Protein AF-A0A1V9XKF6-F1 (afdb_monomer)

Solvent-accessible surface area (backbone atoms only — not comparable to full-atom values): 8990 Å² total; per-residue (Å²): 142,82,86,80,87,78,62,69,67,60,55,52,54,52,52,56,58,56,59,68,67,70,75,72,77,76,78,79,75,85,74,81,82,76,73,84,76,67,82,70,40,46,39,69,42,81,44,80,44,79,48,76,49,75,43,58,48,101,86,66,48,75,57,34,40,30,30,37,67,47,82,43,44,44,58,50,61,47,42,74,59,50,76,44,82,28,93,86,36,97,83,45,43,47,75,49,50,33,39,47,34,69,74,41,74,40,82,41,82,47,66,22,68,48,16,21,38,82,86,68,49,75,43,72,70,85,71,12,44,47,81,43,76,44,80,32,47,75,37,35,37,66,41,74,60,88,128

Structure (mmCIF, N/CA/C/O backbone):
data_AF-A0A1V9XKF6-F1
#
_entry.id   AF-A0A1V9XKF6-F1
#
loop_
_atom_site.group_PDB
_atom_site.id
_atom_site.type_symbol
_atom_site.label_atom_id
_atom_site.label_alt_id
_atom_site.label_comp_id
_atom_site.label_asym_id
_atom_site.label_entity_id
_atom_site.label_seq_id
_atom_site.pdbx_PDB_ins_code
_atom_site.Cartn_x
_atom_site.Cartn_y
_atom_site.Cartn_z
_atom_site.occupancy
_atom_site.B_iso_or_equiv
_atom_site.auth_seq_id
_atom_site.auth_comp_id
_atom_site.auth_asym_id
_atom_site.auth_atom_id
_atom_site.pdbx_PDB_model_num
ATOM 1 N N . MET A 1 1 ? 69.098 -52.802 -55.184 1.00 45.41 1 MET A N 1
ATOM 2 C CA . MET A 1 1 ? 69.349 -51.695 -54.234 1.00 45.41 1 MET A CA 1
ATOM 3 C C . MET A 1 1 ? 68.923 -50.385 -54.878 1.00 45.41 1 MET A C 1
ATOM 5 O O . MET A 1 1 ? 69.567 -49.994 -55.835 1.00 45.41 1 MET A O 1
ATOM 9 N N . ALA A 1 2 ? 67.835 -49.763 -54.408 1.00 44.12 2 ALA A N 1
ATOM 10 C CA . ALA A 1 2 ? 67.549 -48.322 -54.527 1.00 44.12 2 ALA A CA 1
ATOM 11 C C . ALA A 1 2 ? 66.184 -48.028 -53.868 1.00 44.12 2 ALA A C 1
ATOM 13 O O . ALA A 1 2 ? 65.150 -48.015 -54.532 1.00 44.12 2 ALA A O 1
ATOM 14 N N . ARG A 1 3 ? 66.157 -47.832 -52.543 1.00 46.88 3 ARG A N 1
ATOM 15 C CA . ARG A 1 3 ? 64.993 -47.242 -51.859 1.00 46.88 3 ARG A CA 1
ATOM 16 C C . ARG A 1 3 ? 65.073 -45.728 -52.057 1.00 46.88 3 ARG A C 1
ATOM 18 O O . ARG A 1 3 ? 65.939 -45.087 -51.474 1.00 46.88 3 ARG A O 1
ATOM 25 N N . ARG A 1 4 ? 64.203 -45.167 -52.901 1.00 52.12 4 ARG A N 1
ATOM 26 C CA . ARG A 1 4 ? 64.042 -43.713 -53.041 1.00 52.12 4 ARG A CA 1
ATOM 27 C C . ARG A 1 4 ? 63.226 -43.189 -51.859 1.00 52.12 4 ARG A C 1
ATOM 29 O O . ARG A 1 4 ? 62.057 -43.524 -51.696 1.00 52.12 4 ARG A O 1
ATOM 36 N N . THR A 1 5 ? 63.875 -42.388 -51.027 1.00 57.53 5 THR A N 1
ATOM 37 C CA . THR A 1 5 ? 63.327 -41.650 -49.886 1.00 57.53 5 THR A CA 1
ATOM 38 C C . THR A 1 5 ? 62.475 -40.477 -50.378 1.00 57.53 5 THR A C 1
ATOM 40 O O . THR A 1 5 ? 62.951 -39.350 -50.460 1.00 57.53 5 THR A O 1
ATOM 43 N N . LEU A 1 6 ? 61.215 -40.741 -50.733 1.00 54.69 6 LEU A N 1
ATOM 44 C CA . LEU A 1 6 ? 60.251 -39.731 -51.203 1.00 54.69 6 LEU A CA 1
ATOM 45 C C . LEU A 1 6 ? 59.212 -39.342 -50.128 1.00 54.69 6 LEU A C 1
ATOM 47 O O . LEU A 1 6 ? 58.089 -38.977 -50.449 1.00 54.69 6 LEU A O 1
ATOM 51 N N . ALA A 1 7 ? 59.558 -39.468 -48.845 1.00 59.31 7 ALA A N 1
ATOM 52 C CA . ALA A 1 7 ? 58.637 -39.237 -47.728 1.00 59.31 7 ALA A CA 1
ATOM 53 C C . ALA A 1 7 ? 58.707 -37.842 -47.056 1.00 59.31 7 ALA A C 1
ATOM 55 O O . ALA A 1 7 ? 57.665 -37.387 -46.589 1.00 59.31 7 ALA A O 1
ATOM 56 N N . PRO A 1 8 ? 59.849 -37.116 -46.986 1.00 57.44 8 PRO A N 1
ATOM 57 C CA . PRO A 1 8 ? 59.908 -35.928 -46.130 1.00 57.44 8 PRO A CA 1
ATOM 58 C C . PRO A 1 8 ? 59.326 -34.665 -46.786 1.00 57.44 8 PRO A C 1
ATOM 60 O O . PRO A 1 8 ? 58.744 -33.843 -46.089 1.00 57.44 8 PRO A O 1
ATOM 63 N N . LEU A 1 9 ? 59.412 -34.512 -48.117 1.00 57.94 9 LEU A N 1
ATOM 64 C CA . LEU A 1 9 ? 58.898 -33.310 -48.798 1.00 57.94 9 LEU A CA 1
ATOM 65 C C . LEU A 1 9 ? 57.364 -33.239 -48.823 1.00 57.94 9 LEU A C 1
ATOM 67 O O . LEU A 1 9 ? 56.802 -32.155 -48.690 1.00 57.94 9 LEU A O 1
ATOM 71 N N . LEU A 1 10 ? 56.687 -34.381 -48.970 1.00 59.31 10 LEU A N 1
ATOM 72 C CA . LEU A 1 10 ? 55.223 -34.432 -49.022 1.00 59.31 10 LEU A CA 1
ATOM 73 C C . LEU A 1 10 ? 54.602 -34.096 -47.655 1.00 59.31 10 LEU A C 1
ATOM 75 O O . LEU A 1 10 ? 53.585 -33.413 -47.583 1.00 59.31 10 LEU A O 1
ATOM 79 N N . LEU A 1 11 ? 55.259 -34.523 -46.570 1.00 59.94 11 LEU A N 1
ATOM 80 C CA . LEU A 1 11 ? 54.847 -34.224 -45.198 1.00 59.94 11 LEU A CA 1
ATOM 81 C C . LEU A 1 11 ? 55.032 -32.740 -44.845 1.00 59.94 11 LEU A C 1
ATOM 83 O O . LEU A 1 11 ? 54.168 -32.157 -44.197 1.00 59.94 11 LEU A O 1
ATOM 87 N N . VAL A 1 12 ? 56.119 -32.114 -45.310 1.00 64.50 12 VAL A N 1
ATOM 88 C CA . VAL A 1 12 ? 56.374 -30.678 -45.088 1.00 64.50 12 VAL A CA 1
ATOM 89 C C . VAL A 1 12 ? 55.376 -29.805 -45.856 1.00 64.50 12 VAL A C 1
ATOM 91 O O . VAL A 1 12 ? 54.879 -28.821 -45.311 1.00 64.50 12 VAL A O 1
ATOM 94 N N . LEU A 1 13 ? 55.018 -30.183 -47.089 1.00 61.03 13 LEU A N 1
ATOM 95 C CA . LEU A 1 13 ? 54.013 -29.465 -47.883 1.00 61.03 13 LEU A CA 1
ATOM 96 C C . LEU A 1 13 ? 52.603 -29.567 -47.280 1.00 61.03 13 LEU A C 1
ATOM 98 O O . LEU A 1 13 ? 51.885 -28.569 -47.246 1.00 61.03 13 LEU A O 1
ATOM 102 N N . LEU A 1 14 ? 52.223 -30.735 -46.750 1.00 62.31 14 LEU A N 1
ATOM 103 C CA . LEU A 1 14 ? 50.948 -30.909 -46.043 1.00 62.31 14 LEU A CA 1
ATOM 104 C C . LEU A 1 14 ? 50.897 -30.104 -44.735 1.00 62.31 14 LEU A C 1
ATOM 106 O O . LEU A 1 14 ? 49.866 -29.510 -44.430 1.00 62.31 14 LEU A O 1
ATOM 110 N N . ALA A 1 15 ? 52.005 -30.021 -43.993 1.00 60.47 15 ALA A N 1
ATOM 111 C CA . ALA A 1 15 ? 52.070 -29.231 -42.764 1.00 60.47 15 ALA A CA 1
ATOM 112 C C . ALA A 1 15 ? 51.941 -27.718 -43.026 1.00 60.47 15 ALA A C 1
ATOM 114 O O . ALA A 1 15 ? 51.208 -27.034 -42.315 1.00 60.47 15 ALA A O 1
ATOM 115 N N . LEU A 1 16 ? 52.589 -27.193 -44.073 1.00 58.69 16 LEU A N 1
ATOM 116 C CA . LEU A 1 16 ? 52.482 -25.774 -44.440 1.00 58.69 16 LEU A CA 1
ATOM 117 C C . LEU A 1 16 ? 51.082 -25.399 -44.949 1.00 58.69 16 LEU A C 1
ATOM 119 O O . LEU A 1 16 ? 50.604 -24.307 -44.648 1.00 58.69 16 LEU A O 1
ATOM 123 N N . ALA A 1 17 ? 50.401 -26.308 -45.656 1.00 59.00 17 ALA A N 1
ATOM 124 C CA . ALA A 1 17 ? 49.018 -26.104 -46.091 1.00 59.00 17 ALA A CA 1
ATOM 125 C C . ALA A 1 17 ? 48.014 -26.117 -44.923 1.00 59.00 17 ALA A C 1
ATOM 127 O O . ALA A 1 17 ? 47.000 -25.432 -44.986 1.00 59.00 17 ALA A O 1
ATOM 128 N N . PHE A 1 18 ? 48.290 -26.853 -43.841 1.00 56.31 18 PHE A N 1
ATOM 129 C CA . PHE A 1 18 ? 47.450 -26.819 -42.640 1.00 56.31 18 PHE A CA 1
ATOM 130 C C . PHE A 1 18 ? 47.607 -25.511 -41.852 1.00 56.31 18 PHE A C 1
ATOM 132 O O . PHE A 1 18 ? 46.622 -24.998 -41.330 1.00 56.31 18 PHE A O 1
ATOM 139 N N . ILE A 1 19 ? 48.810 -24.928 -41.797 1.00 55.88 19 ILE A N 1
ATOM 140 C CA . ILE A 1 19 ? 49.061 -23.698 -41.026 1.00 55.88 19 ILE A CA 1
ATOM 141 C C . ILE A 1 19 ? 48.373 -22.475 -41.660 1.00 55.88 19 ILE A C 1
ATOM 143 O O . ILE A 1 19 ? 47.892 -21.607 -40.933 1.00 55.88 19 ILE A O 1
ATOM 147 N N . SER A 1 20 ? 48.251 -22.413 -42.991 1.00 52.94 20 SER A N 1
ATOM 148 C CA . SER A 1 20 ? 47.588 -21.293 -43.680 1.00 52.94 20 SER A CA 1
ATOM 149 C C . SER A 1 20 ? 46.056 -21.312 -43.597 1.00 52.94 20 SER A C 1
ATOM 151 O O . SER A 1 20 ? 45.426 -20.281 -43.826 1.00 52.94 20 SER A O 1
ATOM 153 N N . VAL A 1 21 ? 45.438 -22.444 -43.237 1.00 55.22 21 VAL A N 1
ATOM 154 C CA . VAL A 1 21 ? 43.973 -22.549 -43.082 1.00 55.22 21 VAL A CA 1
ATOM 155 C C . VAL A 1 21 ? 43.511 -22.074 -41.697 1.00 55.22 21 VAL A C 1
ATOM 157 O O . VAL A 1 21 ? 42.369 -21.648 -41.549 1.00 55.22 21 VAL A O 1
ATOM 160 N N . LEU A 1 22 ? 44.391 -22.055 -40.686 1.00 52.50 22 LEU A N 1
ATOM 161 C CA . LEU A 1 22 ? 44.026 -21.628 -39.328 1.00 52.50 22 LEU A CA 1
ATOM 162 C C . LEU A 1 22 ? 43.998 -20.102 -39.105 1.00 52.50 22 LEU A C 1
ATOM 164 O O . LEU A 1 22 ? 43.548 -19.671 -38.046 1.00 52.50 22 LEU A O 1
ATOM 168 N N . SER A 1 23 ? 44.437 -19.265 -40.053 1.00 53.00 23 SER A N 1
ATOM 169 C CA . SER A 1 23 ? 44.613 -17.820 -39.805 1.00 53.00 23 SER A CA 1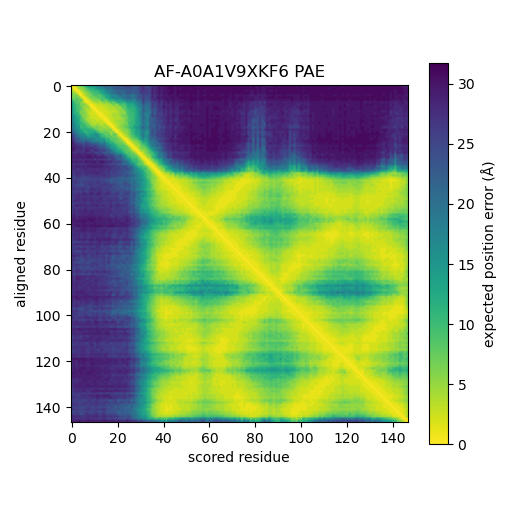
ATOM 170 C C . SER A 1 23 ? 43.521 -16.896 -40.366 1.00 53.00 23 SER A C 1
ATOM 172 O O . SER A 1 23 ? 43.734 -15.688 -40.399 1.00 53.00 23 SER A O 1
ATOM 174 N N . THR A 1 24 ? 42.364 -17.404 -40.809 1.00 55.91 24 THR A N 1
ATOM 175 C CA . THR A 1 24 ? 41.263 -16.546 -41.323 1.00 55.91 24 THR A CA 1
ATOM 176 C C . THR A 1 24 ? 40.046 -16.434 -40.404 1.00 55.91 24 THR A C 1
ATOM 178 O O . THR A 1 24 ? 39.079 -15.758 -40.743 1.00 55.91 24 THR A O 1
ATOM 181 N N . GLY A 1 25 ? 40.104 -16.998 -39.197 1.00 52.81 25 GLY A N 1
ATOM 182 C CA . GLY A 1 25 ? 39.117 -16.728 -38.152 1.00 52.81 25 GLY A CA 1
ATOM 183 C C . GLY A 1 25 ? 39.388 -15.390 -37.470 1.00 52.81 25 GLY A C 1
ATOM 184 O O . GLY A 1 25 ? 39.852 -15.368 -36.333 1.00 52.81 25 GLY A O 1
ATOM 185 N N . GLY A 1 26 ? 39.135 -14.277 -38.161 1.00 51.78 26 GLY A N 1
ATOM 186 C CA . GLY A 1 26 ? 38.994 -12.979 -37.511 1.00 51.78 26 GLY A CA 1
ATOM 187 C C . GLY A 1 26 ? 37.826 -13.063 -36.535 1.00 51.78 26 GLY A C 1
ATOM 188 O O . GLY A 1 26 ? 36.670 -13.022 -36.941 1.00 51.78 26 GLY A O 1
ATOM 189 N N . VAL A 1 27 ? 38.125 -13.255 -35.252 1.00 55.34 27 VAL A N 1
ATOM 190 C CA . VAL A 1 27 ? 37.131 -13.154 -34.187 1.00 55.34 27 VAL A CA 1
ATOM 191 C C . VAL A 1 27 ? 36.859 -11.663 -34.027 1.00 55.34 27 VAL A C 1
ATOM 193 O O . VAL A 1 27 ? 37.558 -10.974 -33.286 1.00 55.34 27 VAL A O 1
ATOM 196 N N . GLU A 1 28 ? 35.889 -11.133 -34.772 1.00 55.47 28 GLU A N 1
ATOM 197 C CA . GLU A 1 28 ? 35.282 -9.854 -34.419 1.00 55.47 28 GLU A CA 1
ATOM 198 C C . GLU A 1 28 ? 34.541 -10.070 -33.102 1.00 55.47 28 GLU A C 1
ATOM 200 O O . GLU A 1 28 ? 33.381 -10.476 -33.046 1.00 55.47 28 GLU A O 1
ATOM 205 N N . ALA A 1 29 ? 35.265 -9.865 -32.005 1.00 52.06 29 ALA A N 1
ATOM 206 C CA . ALA A 1 29 ? 34.673 -9.708 -30.700 1.00 52.06 29 ALA A CA 1
ATOM 207 C C . ALA A 1 29 ? 33.886 -8.390 -30.715 1.00 52.06 29 ALA A C 1
ATOM 209 O O . ALA A 1 29 ? 34.392 -7.348 -30.307 1.00 52.06 29 ALA A O 1
ATOM 210 N N . ASN A 1 30 ? 32.632 -8.447 -31.171 1.00 54.91 30 ASN A N 1
ATOM 211 C CA . ASN A 1 30 ? 31.593 -7.492 -30.790 1.00 54.91 30 ASN A CA 1
ATOM 212 C C . ASN A 1 30 ? 31.299 -7.700 -29.298 1.00 54.91 30 ASN A C 1
ATOM 214 O O . ASN A 1 30 ? 30.279 -8.256 -28.897 1.00 54.91 30 ASN A O 1
ATOM 218 N N . PHE A 1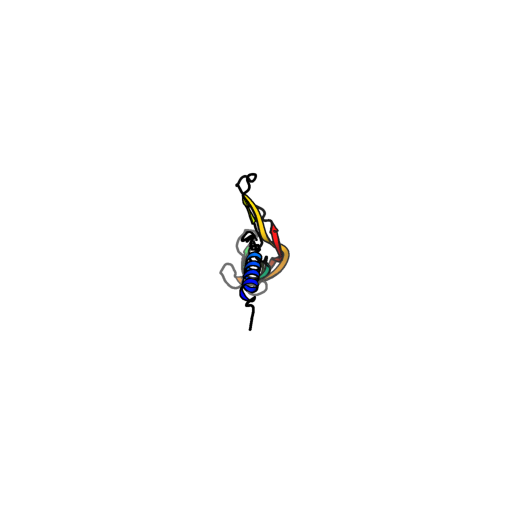 31 ? 32.275 -7.344 -28.469 1.00 51.59 31 PHE A N 1
ATOM 219 C CA . PHE A 1 31 ? 32.199 -7.430 -27.029 1.00 51.59 31 PHE A CA 1
ATOM 220 C C . PHE A 1 31 ? 31.679 -6.081 -26.524 1.00 51.59 31 PHE A C 1
ATOM 222 O O . PHE A 1 31 ? 32.369 -5.069 -26.607 1.00 51.59 31 PHE A O 1
ATOM 229 N N . LEU A 1 32 ? 30.468 -6.132 -25.959 1.00 48.41 32 LEU A N 1
ATOM 230 C CA . LEU A 1 32 ? 29.833 -5.145 -25.076 1.00 48.41 32 LEU A CA 1
ATOM 231 C C . LEU A 1 32 ? 29.096 -3.975 -25.738 1.00 48.41 32 LEU A C 1
ATOM 233 O O . LEU A 1 32 ? 29.517 -2.826 -25.642 1.00 48.41 32 LEU A O 1
ATOM 237 N N . ASN A 1 33 ? 27.902 -4.251 -26.264 1.00 53.88 33 ASN A N 1
ATOM 238 C CA . ASN A 1 33 ? 26.774 -3.354 -25.993 1.00 53.88 33 ASN A CA 1
ATOM 239 C C . ASN A 1 33 ? 25.418 -4.079 -26.031 1.00 53.88 33 ASN A C 1
ATOM 241 O O . ASN A 1 33 ? 24.441 -3.538 -26.536 1.00 53.88 33 ASN A O 1
ATOM 245 N N . GLU A 1 34 ? 25.352 -5.310 -25.518 1.00 57.06 34 GLU A N 1
ATOM 246 C CA . GLU A 1 34 ? 24.058 -5.823 -25.063 1.00 57.06 34 GLU A CA 1
ATOM 247 C C . GLU A 1 34 ? 23.798 -5.134 -23.719 1.00 57.06 34 GLU A C 1
ATOM 249 O O . GLU A 1 34 ? 24.555 -5.379 -22.770 1.00 57.06 34 GLU A O 1
ATOM 254 N N . PRO A 1 35 ? 22.811 -4.223 -23.612 1.00 60.16 35 PRO A N 1
ATOM 255 C CA . PRO A 1 35 ? 22.394 -3.759 -22.303 1.00 60.16 35 PRO A CA 1
ATOM 256 C C . PRO A 1 35 ? 22.003 -5.014 -21.530 1.00 60.16 35 PRO A C 1
ATOM 258 O O . PRO A 1 35 ? 21.237 -5.828 -22.039 1.00 60.16 35 PRO A O 1
ATOM 261 N N . PHE A 1 36 ? 22.559 -5.208 -20.334 1.00 58.28 36 PHE A N 1
ATOM 262 C CA . PHE A 1 36 ? 22.101 -6.268 -19.445 1.00 58.28 36 PHE A CA 1
ATOM 263 C C . PHE A 1 36 ? 20.600 -6.052 -19.230 1.00 58.28 36 PHE A C 1
ATOM 265 O O . PHE A 1 36 ? 20.205 -5.199 -18.436 1.00 58.28 36 PHE A O 1
ATOM 272 N N . ALA A 1 37 ? 19.769 -6.756 -20.002 1.00 62.03 37 ALA A N 1
ATOM 273 C CA . ALA A 1 37 ? 18.330 -6.703 -19.877 1.00 62.03 37 ALA A CA 1
ATOM 274 C C . ALA A 1 37 ? 18.017 -7.382 -18.551 1.00 62.03 37 ALA A C 1
ATOM 276 O O . ALA A 1 37 ? 18.007 -8.608 -18.437 1.00 62.03 37 ALA A O 1
ATOM 277 N N . MET A 1 38 ? 17.880 -6.559 -17.518 1.00 69.00 38 MET A N 1
ATOM 278 C CA . MET A 1 38 ? 17.486 -7.024 -16.207 1.00 69.00 38 MET A CA 1
ATOM 279 C C . MET A 1 38 ? 16.096 -7.636 -16.347 1.00 69.00 38 MET A C 1
ATOM 281 O O . MET A 1 38 ? 15.225 -7.081 -17.025 1.00 69.00 38 MET A O 1
ATOM 285 N N . GLU A 1 39 ? 15.904 -8.812 -15.758 1.00 85.06 39 GLU A N 1
ATOM 286 C CA . GLU A 1 39 ? 14.604 -9.466 -15.787 1.00 85.06 39 GLU A CA 1
ATOM 287 C C . GLU A 1 39 ? 13.574 -8.546 -15.120 1.00 85.06 39 GLU A C 1
ATOM 289 O O . GLU A 1 39 ? 13.689 -8.183 -13.946 1.00 85.06 39 GLU A O 1
ATOM 294 N N . GLN A 1 40 ? 12.584 -8.125 -15.904 1.00 91.50 40 GLN A N 1
ATOM 295 C CA . GLN A 1 40 ? 11.524 -7.252 -15.431 1.00 91.50 40 GLN A CA 1
ATOM 296 C C . GLN A 1 40 ? 10.537 -8.070 -14.601 1.00 91.50 40 GLN A C 1
ATOM 298 O O . GLN A 1 40 ? 9.906 -8.999 -15.100 1.00 91.50 40 GLN A O 1
ATOM 303 N N . THR A 1 41 ? 10.361 -7.674 -13.346 1.00 95.31 41 THR A N 1
ATOM 304 C CA . THR A 1 41 ? 9.433 -8.300 -12.400 1.00 95.31 41 THR A CA 1
ATOM 305 C C . THR A 1 41 ? 8.557 -7.205 -11.815 1.00 95.31 41 THR A C 1
ATOM 307 O O . THR A 1 41 ? 9.062 -6.179 -11.387 1.00 95.31 41 THR A O 1
ATOM 310 N N . CYS A 1 42 ? 7.237 -7.354 -11.825 1.00 97.25 42 CYS A N 1
ATOM 311 C CA . CYS A 1 42 ? 6.333 -6.394 -11.185 1.00 97.25 42 CYS A CA 1
ATOM 312 C C . CYS A 1 42 ? 5.061 -7.124 -10.792 1.00 97.25 42 CYS A C 1
ATOM 314 O O . CYS A 1 42 ? 4.305 -7.577 -11.652 1.00 97.25 42 CYS A O 1
ATOM 316 N N . HIS A 1 43 ? 4.859 -7.281 -9.486 1.00 96.44 43 HIS A N 1
ATOM 317 C CA . HIS A 1 43 ? 3.822 -8.148 -8.949 1.00 96.44 43 HIS A CA 1
ATOM 318 C C . HIS A 1 43 ? 3.149 -7.527 -7.726 1.00 96.44 43 HIS A C 1
ATOM 320 O O . HIS A 1 43 ? 3.688 -6.651 -7.049 1.00 96.44 43 HIS A O 1
ATOM 326 N N . SER A 1 44 ? 1.941 -8.005 -7.453 1.00 96.75 44 SER A N 1
ATOM 327 C CA . SER A 1 44 ? 1.175 -7.675 -6.259 1.00 96.75 44 SER A CA 1
ATOM 328 C C . SER A 1 44 ? 1.585 -8.583 -5.099 1.00 96.75 44 SER A C 1
ATOM 330 O O . SER A 1 44 ? 1.500 -9.806 -5.218 1.00 96.75 44 SER A O 1
ATOM 332 N N . ILE A 1 45 ? 1.979 -7.998 -3.972 1.00 96.75 45 ILE A N 1
ATOM 333 C CA . ILE A 1 45 ? 2.400 -8.715 -2.764 1.00 96.75 45 ILE A CA 1
ATOM 334 C C . ILE A 1 45 ? 1.457 -8.367 -1.612 1.00 96.75 45 ILE A C 1
ATOM 336 O O . ILE A 1 45 ? 1.096 -7.205 -1.430 1.00 96.75 45 ILE A O 1
ATOM 340 N N . GLN A 1 46 ? 1.067 -9.365 -0.819 1.00 96.62 46 GLN A N 1
ATOM 341 C CA . GLN A 1 46 ? 0.311 -9.150 0.414 1.00 96.62 46 GLN A CA 1
ATOM 342 C C . GLN A 1 46 ? 1.239 -8.715 1.553 1.00 96.62 46 GLN A C 1
ATOM 344 O O . GLN A 1 46 ? 2.302 -9.293 1.767 1.00 96.62 46 GLN A O 1
ATOM 349 N N . THR A 1 47 ? 0.826 -7.701 2.303 1.00 96.12 47 THR A N 1
ATOM 350 C CA . THR A 1 47 ? 1.548 -7.168 3.456 1.00 96.12 47 THR A CA 1
ATOM 351 C C . THR A 1 47 ? 0.585 -6.879 4.595 1.00 96.12 47 THR A C 1
ATOM 353 O O . THR A 1 47 ? -0.555 -6.469 4.380 1.00 96.12 47 THR A O 1
ATOM 356 N N . LYS A 1 48 ? 1.052 -7.056 5.828 1.00 96.75 48 LYS A N 1
ATOM 357 C CA . LYS A 1 48 ? 0.303 -6.670 7.022 1.00 96.75 48 LYS A CA 1
ATOM 358 C C . LYS A 1 48 ? 0.643 -5.228 7.382 1.00 96.75 48 LYS A C 1
ATOM 360 O O . LYS A 1 48 ? 1.819 -4.886 7.481 1.00 96.75 48 LYS A O 1
ATOM 365 N N . ILE A 1 49 ? -0.374 -4.399 7.581 1.00 96.31 49 ILE A N 1
ATOM 366 C CA . ILE A 1 49 ? -0.228 -3.026 8.071 1.00 96.31 49 ILE A CA 1
ATOM 367 C C . ILE A 1 49 ? -0.953 -2.868 9.401 1.00 96.31 49 ILE A C 1
ATOM 369 O O . ILE A 1 49 ? -1.973 -3.514 9.638 1.00 96.31 49 ILE A O 1
ATOM 373 N N . HIS A 1 50 ? -0.421 -2.000 10.255 1.00 97.62 50 HIS A N 1
ATOM 374 C CA . HIS A 1 50 ? -1.105 -1.531 11.451 1.00 97.62 50 HIS A CA 1
ATOM 375 C C . HIS A 1 50 ? -1.814 -0.214 11.131 1.00 97.62 50 HIS A C 1
ATOM 377 O O . HIS A 1 50 ? -1.244 0.653 10.467 1.00 97.62 50 HIS A O 1
ATOM 383 N N . ILE A 1 51 ? -3.065 -0.090 11.561 1.00 97.31 51 ILE A N 1
ATOM 384 C CA . ILE A 1 51 ? -3.935 1.048 11.273 1.00 97.31 51 ILE A CA 1
ATOM 385 C C . ILE A 1 51 ? -4.409 1.600 12.607 1.00 97.31 51 ILE A C 1
ATOM 387 O O . ILE A 1 51 ? -4.925 0.842 13.423 1.00 97.31 51 ILE A O 1
ATOM 391 N N . ASN A 1 52 ? -4.279 2.911 12.780 1.00 96.94 52 ASN A N 1
ATOM 392 C CA . ASN A 1 52 ? -4.917 3.663 13.850 1.00 96.94 52 ASN A CA 1
ATOM 393 C C . ASN A 1 52 ? -5.814 4.734 13.220 1.00 96.94 52 ASN A C 1
ATOM 395 O O . ASN A 1 52 ? -5.394 5.413 12.277 1.00 96.94 52 ASN A O 1
ATOM 399 N N . ARG A 1 53 ? -7.046 4.864 13.706 1.00 96.94 53 ARG A N 1
ATOM 400 C CA . ARG A 1 53 ? -8.024 5.826 13.207 1.00 96.94 53 ARG A CA 1
ATOM 401 C C . ARG A 1 53 ? -8.818 6.451 14.343 1.00 96.94 53 ARG A C 1
ATOM 403 O O . ARG A 1 53 ? -9.442 5.754 15.133 1.00 96.94 53 ARG A O 1
ATOM 410 N N . GLU A 1 54 ? -8.839 7.775 14.339 1.00 96.25 54 GLU A N 1
ATOM 411 C CA . GLU A 1 54 ? -9.618 8.599 15.256 1.00 96.25 54 GLU A CA 1
ATOM 412 C C . GLU A 1 54 ? -10.981 8.954 14.640 1.00 96.25 54 GLU A C 1
ATOM 414 O O . GLU A 1 54 ? -11.085 9.240 13.440 1.00 96.25 54 GLU A O 1
ATOM 419 N N . GLU A 1 55 ? -12.033 8.896 15.453 1.00 95.12 55 GLU A N 1
ATOM 420 C CA . GLU A 1 55 ? -13.363 9.415 15.141 1.00 95.12 55 GLU A CA 1
ATOM 421 C C . GLU A 1 55 ? -13.578 10.715 15.908 1.00 95.12 55 GLU A C 1
ATOM 423 O O . GLU A 1 55 ? -13.434 10.737 17.130 1.00 95.12 55 GLU A O 1
ATOM 428 N N . ASN A 1 56 ? -13.948 11.770 15.183 1.00 95.62 56 ASN A N 1
ATOM 429 C CA . ASN A 1 56 ? -14.163 13.103 15.729 1.00 95.62 56 ASN A CA 1
ATOM 430 C C . ASN A 1 56 ? -15.642 13.482 15.673 1.00 95.62 56 ASN A C 1
ATOM 432 O O . ASN A 1 56 ? -16.365 13.037 14.779 1.00 95.62 56 ASN A O 1
ATOM 436 N N . ASP A 1 57 ? -16.074 14.318 16.612 1.00 93.62 57 ASP A N 1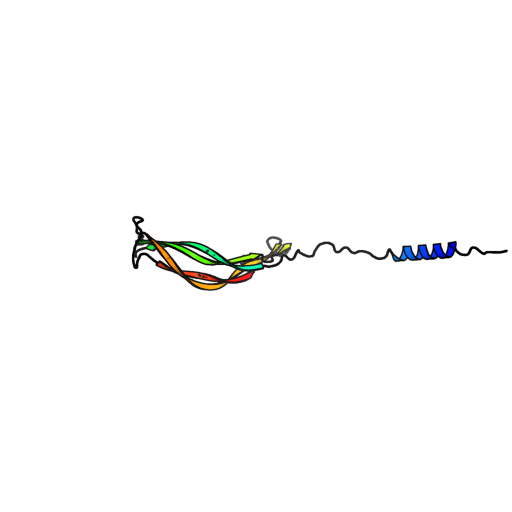
ATOM 437 C CA . ASP A 1 57 ? -17.388 14.954 16.575 1.00 93.62 57 ASP A CA 1
ATOM 438 C C . ASP A 1 57 ? -17.468 16.056 15.495 1.00 93.62 57 ASP A C 1
ATOM 440 O O . ASP A 1 57 ? -16.482 16.391 14.832 1.00 93.62 57 ASP A O 1
ATOM 444 N N . ASP A 1 58 ? -18.651 16.655 15.328 1.00 96.25 58 ASP A N 1
ATOM 445 C CA . ASP A 1 58 ? -18.889 17.736 14.356 1.00 96.25 58 ASP A CA 1
ATOM 446 C C . ASP A 1 58 ? -18.049 19.002 14.624 1.00 96.25 58 ASP A C 1
ATOM 448 O O . ASP A 1 58 ? -17.892 19.853 13.745 1.00 96.25 58 ASP A O 1
ATOM 452 N N . PHE A 1 59 ? -17.504 19.139 15.834 1.00 95.62 59 PHE A N 1
ATOM 453 C CA . PHE A 1 59 ? -16.645 20.245 16.249 1.00 95.62 59 PHE A CA 1
ATOM 454 C C . PHE A 1 59 ? -15.150 19.905 16.129 1.00 95.62 59 PHE A C 1
ATOM 456 O O . PHE A 1 59 ? -14.309 20.773 16.367 1.00 95.62 59 PHE A O 1
ATOM 463 N N . GLY A 1 60 ? -14.814 18.676 15.722 1.00 93.06 60 GLY A N 1
ATOM 464 C CA . GLY A 1 60 ? -13.449 18.190 15.556 1.00 93.06 60 GLY A CA 1
ATOM 465 C C . GLY A 1 60 ? -12.794 17.659 16.833 1.00 93.06 60 GLY A C 1
ATOM 466 O O . GLY A 1 60 ? -11.585 17.435 16.818 1.00 93.06 60 GLY A O 1
ATOM 467 N N . ASN A 1 61 ? -13.538 17.461 17.923 1.00 93.62 61 ASN A N 1
ATOM 468 C CA . ASN A 1 61 ? -13.001 16.847 19.137 1.00 93.62 61 ASN A CA 1
ATOM 469 C C . ASN A 1 61 ? -12.966 15.318 18.995 1.00 93.62 61 ASN A C 1
ATOM 471 O O . ASN A 1 61 ? -13.924 14.745 18.467 1.00 93.62 61 ASN A O 1
ATOM 475 N N . PRO A 1 62 ? -11.928 14.643 19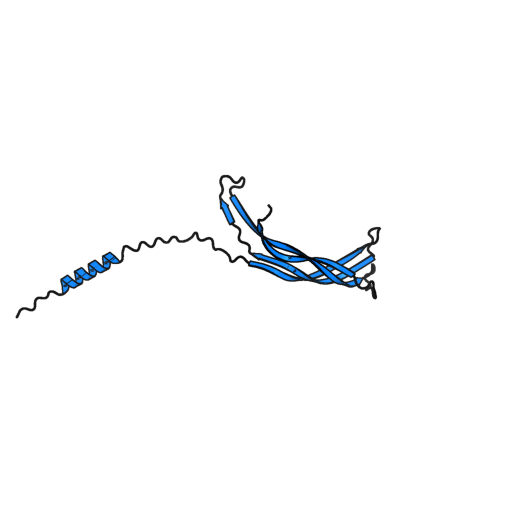.517 1.00 92.56 62 PRO A N 1
ATOM 476 C CA . PRO A 1 62 ? -11.846 13.189 19.480 1.00 92.56 62 PRO A CA 1
ATOM 477 C C . PRO A 1 62 ? -12.937 12.557 20.346 1.00 92.56 62 PRO A C 1
ATOM 479 O O . PRO A 1 62 ? -13.115 12.920 21.507 1.00 92.56 62 PRO A O 1
ATOM 482 N N . LEU A 1 63 ? -13.657 11.590 19.781 1.00 94.81 63 LEU A N 1
ATOM 483 C CA . LEU A 1 63 ? -14.638 10.760 20.483 1.00 94.81 63 LEU A CA 1
ATOM 484 C C . LEU A 1 63 ? -14.024 9.427 20.908 1.00 94.81 63 LEU A C 1
ATOM 486 O O . LEU A 1 63 ? -14.208 8.983 22.042 1.00 94.81 63 LEU A O 1
ATOM 490 N N . ARG A 1 64 ? -13.303 8.783 19.987 1.00 95.56 64 ARG A N 1
ATOM 491 C CA . ARG A 1 64 ? -12.590 7.523 20.219 1.00 95.56 64 ARG A CA 1
ATOM 492 C C . ARG A 1 64 ? -11.480 7.318 19.195 1.00 95.56 64 ARG A C 1
ATOM 494 O O . ARG A 1 64 ? -11.586 7.781 18.061 1.00 95.56 64 ARG A O 1
ATOM 501 N N . SER A 1 65 ? -10.462 6.556 19.573 1.00 97.25 65 SER A N 1
ATOM 502 C CA . SER A 1 65 ? -9.408 6.084 18.671 1.00 97.25 65 SER A CA 1
ATOM 503 C C . SER A 1 65 ? -9.476 4.571 18.565 1.00 97.25 65 SER A C 1
ATOM 505 O O . SER A 1 65 ? -9.496 3.887 19.583 1.00 97.25 65 SER A O 1
ATOM 507 N N . CYS A 1 66 ? -9.513 4.040 17.348 1.00 97.88 66 CYS A N 1
ATOM 508 C CA . CYS A 1 66 ? -9.541 2.609 17.087 1.00 97.88 66 CYS A CA 1
ATOM 509 C C . CYS A 1 66 ? -8.276 2.167 16.362 1.00 97.88 66 CYS A C 1
ATOM 511 O O . CYS A 1 66 ? -7.869 2.786 15.381 1.00 97.88 66 CYS A O 1
ATOM 513 N N . GLU A 1 67 ? -7.692 1.061 16.803 1.00 97.56 67 GLU A N 1
ATOM 514 C CA . GLU A 1 67 ? -6.511 0.460 16.202 1.00 97.56 67 GLU A CA 1
ATOM 515 C C . GLU A 1 67 ? -6.757 -0.996 15.787 1.00 97.56 67 GLU A C 1
ATOM 517 O O . GLU A 1 67 ? -7.678 -1.671 16.253 1.00 97.56 67 GLU A O 1
ATOM 522 N N . GLY A 1 68 ? -5.940 -1.483 14.859 1.00 96.69 68 GLY A N 1
ATOM 523 C CA . GLY A 1 68 ? -6.029 -2.848 14.360 1.00 96.69 68 GLY A CA 1
ATOM 524 C C . GLY A 1 68 ? -4.941 -3.159 13.345 1.00 96.69 68 GLY A C 1
ATOM 525 O O . GLY A 1 68 ? -4.076 -2.336 13.043 1.00 96.69 68 GLY A O 1
ATOM 526 N N . SER A 1 69 ? -4.947 -4.378 12.818 1.00 96.31 69 SER A N 1
ATOM 527 C CA . SER A 1 69 ? -4.067 -4.763 11.713 1.00 96.31 69 SER A CA 1
ATOM 528 C C . SER A 1 69 ? -4.873 -5.330 10.559 1.00 96.31 69 SER A C 1
ATOM 530 O O . SER A 1 69 ? -5.819 -6.079 10.779 1.00 96.31 69 SER A O 1
ATOM 532 N N . ALA A 1 70 ? -4.451 -5.033 9.334 1.00 95.69 70 ALA A N 1
ATOM 533 C CA . ALA A 1 70 ? -5.087 -5.537 8.127 1.00 95.69 70 ALA A CA 1
ATOM 534 C C . ALA A 1 70 ? -4.054 -6.069 7.139 1.00 95.69 70 ALA A C 1
ATOM 536 O O . ALA A 1 70 ? -2.962 -5.516 7.001 1.00 95.69 70 ALA A O 1
ATOM 537 N N . GLU A 1 71 ? -4.418 -7.129 6.426 1.00 95.62 71 GLU A N 1
ATOM 538 C CA . GLU A 1 71 ? -3.679 -7.572 5.250 1.00 95.62 71 GLU A CA 1
ATOM 539 C C . GLU A 1 71 ? -4.130 -6.758 4.041 1.00 95.62 71 GLU A C 1
ATOM 541 O O . GLU A 1 71 ? -5.308 -6.746 3.677 1.00 95.62 71 GLU A O 1
ATOM 546 N N . VAL A 1 72 ? -3.185 -6.071 3.414 1.00 96.31 72 VAL A N 1
ATOM 547 C CA . VAL A 1 72 ? -3.392 -5.255 2.219 1.00 96.31 72 VAL A CA 1
ATOM 548 C C . VAL A 1 72 ? -2.434 -5.697 1.128 1.00 96.31 72 VAL A C 1
ATOM 550 O O . VAL A 1 72 ? -1.410 -6.324 1.389 1.00 96.31 72 VAL A O 1
ATOM 553 N N . THR A 1 73 ? -2.764 -5.374 -0.110 1.00 97.12 73 THR A N 1
ATOM 554 C CA . THR A 1 73 ? -1.884 -5.633 -1.248 1.00 97.12 73 THR A CA 1
ATOM 555 C C . THR A 1 73 ? -1.025 -4.396 -1.517 1.00 97.12 73 THR A C 1
ATOM 557 O O . THR A 1 73 ? -1.470 -3.272 -1.290 1.00 97.12 73 THR A O 1
ATOM 560 N N . LYS A 1 74 ? 0.201 -4.584 -2.003 1.00 96.50 74 LYS A N 1
ATOM 561 C CA . LYS A 1 74 ? 1.083 -3.526 -2.521 1.00 96.50 74 LYS A CA 1
ATOM 562 C C . LYS A 1 74 ? 1.750 -3.977 -3.823 1.00 96.50 74 LYS A C 1
ATOM 564 O O . LYS A 1 74 ? 1.855 -5.178 -4.063 1.00 96.50 74 LYS A O 1
ATOM 569 N N . CYS A 1 75 ? 2.216 -3.035 -4.638 1.00 97.62 75 CYS A N 1
ATOM 570 C CA . CYS A 1 75 ? 3.002 -3.333 -5.835 1.00 97.62 75 CYS A CA 1
ATOM 571 C C . CYS A 1 75 ? 4.502 -3.306 -5.533 1.00 97.62 75 CYS A C 1
ATOM 573 O O . CYS A 1 75 ? 4.990 -2.375 -4.896 1.00 97.62 75 CYS A O 1
ATOM 575 N N . GLU A 1 76 ? 5.232 -4.321 -5.994 1.00 96.81 76 GLU A N 1
ATOM 576 C CA . GLU A 1 76 ? 6.680 -4.420 -5.808 1.00 96.81 76 GLU A CA 1
ATOM 577 C C . GLU A 1 76 ? 7.339 -5.090 -7.019 1.00 96.81 76 GLU A C 1
ATOM 579 O O . GLU A 1 76 ? 6.783 -6.019 -7.616 1.00 96.81 76 GLU A O 1
ATOM 584 N N . GLY A 1 77 ? 8.517 -4.597 -7.404 1.00 95.38 77 GLY A N 1
ATOM 585 C CA . GLY A 1 77 ? 9.230 -5.113 -8.563 1.00 95.38 77 GLY A CA 1
ATOM 586 C C . GLY A 1 77 ? 10.282 -4.176 -9.146 1.00 95.38 77 GLY A C 1
ATOM 587 O O . GLY A 1 77 ? 10.460 -3.046 -8.691 1.00 95.38 77 GLY A O 1
ATOM 588 N N . THR A 1 78 ? 10.957 -4.661 -10.186 1.00 95.12 78 THR A N 1
ATOM 589 C CA . THR A 1 78 ? 11.944 -3.937 -10.991 1.00 95.12 78 THR A CA 1
ATOM 590 C C . THR A 1 78 ? 11.425 -3.744 -12.415 1.00 95.12 78 THR A C 1
ATOM 592 O O . THR A 1 78 ? 11.033 -4.705 -13.076 1.00 95.12 78 THR A O 1
ATOM 595 N N . CYS A 1 79 ? 11.460 -2.503 -12.906 1.00 95.62 79 CYS A N 1
ATOM 596 C CA . CYS A 1 79 ? 11.056 -2.146 -14.264 1.00 95.62 79 CYS A CA 1
ATOM 597 C C . CYS A 1 79 ? 12.242 -1.608 -15.064 1.00 95.62 79 CYS A C 1
ATOM 599 O O . CYS A 1 79 ? 13.033 -0.811 -14.556 1.00 95.62 79 CYS A O 1
ATOM 601 N N . ASN A 1 80 ? 12.336 -2.008 -16.331 1.00 94.00 80 ASN A N 1
ATOM 602 C CA . ASN A 1 80 ? 13.419 -1.576 -17.206 1.00 94.00 80 ASN A CA 1
ATOM 603 C C . ASN A 1 80 ? 13.309 -0.082 -17.510 1.00 94.00 80 ASN A C 1
ATOM 605 O O . ASN A 1 80 ? 12.252 0.408 -17.906 1.00 94.00 80 ASN A O 1
ATOM 609 N N . SER A 1 81 ? 14.408 0.636 -17.295 1.00 92.38 81 SER A N 1
ATOM 610 C CA . SER A 1 81 ? 14.532 2.069 -17.548 1.00 92.38 81 SER A CA 1
ATOM 611 C C . SER A 1 81 ? 15.877 2.347 -18.209 1.00 92.38 81 SER A C 1
ATOM 613 O O . SER A 1 81 ? 16.876 1.703 -17.886 1.00 92.38 81 SER A O 1
ATOM 615 N N . HIS A 1 82 ? 15.913 3.317 -19.117 1.00 90.81 82 HIS A N 1
ATOM 616 C CA . HIS A 1 82 ? 17.084 3.636 -19.924 1.00 90.81 82 HIS A CA 1
ATOM 617 C C . HIS A 1 82 ? 17.356 5.139 -19.931 1.00 90.81 82 HIS A C 1
ATOM 619 O O . HIS A 1 82 ? 16.448 5.972 -19.901 1.00 90.81 82 HIS A O 1
ATOM 625 N N . VAL A 1 83 ? 18.637 5.492 -19.982 1.00 91.75 83 VAL A N 1
ATOM 626 C CA . VAL A 1 83 ? 19.091 6.869 -20.162 1.00 91.75 83 VAL A CA 1
ATOM 627 C C . VAL A 1 83 ? 20.119 6.869 -21.276 1.00 91.75 83 VAL A C 1
ATOM 629 O O . VAL A 1 83 ? 21.086 6.113 -21.225 1.00 91.75 83 VAL A O 1
ATOM 632 N N . GLN A 1 84 ? 19.919 7.734 -22.264 1.00 92.19 84 GLN A N 1
ATOM 633 C CA . GLN A 1 84 ? 20.854 7.919 -23.368 1.00 92.19 84 GLN A CA 1
ATOM 634 C C . GLN A 1 84 ? 21.224 9.399 -23.504 1.00 92.19 84 GLN A C 1
ATOM 636 O O . GLN A 1 84 ? 20.366 10.259 -23.292 1.00 92.19 84 GLN A O 1
ATOM 641 N N . PRO A 1 85 ? 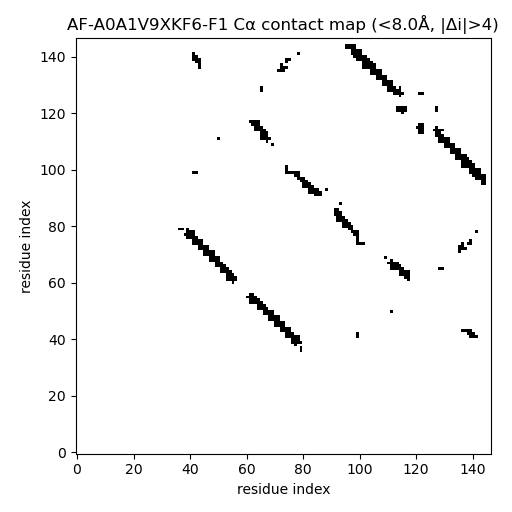22.477 9.740 -23.843 1.00 94.56 85 PRO A N 1
ATOM 642 C CA . PRO A 1 85 ? 22.843 11.117 -24.162 1.00 94.56 85 PRO A CA 1
ATOM 643 C C . PRO A 1 85 ? 21.995 11.668 -25.317 1.00 94.56 85 PRO A C 1
ATOM 645 O O . PRO A 1 85 ? 21.679 10.946 -26.261 1.00 94.56 85 PRO A O 1
ATOM 648 N N . SER A 1 86 ? 21.632 12.948 -25.265 1.00 93.69 86 SER A N 1
ATOM 649 C CA . SER A 1 86 ? 20.875 13.614 -26.329 1.00 93.69 86 SER A CA 1
ATOM 650 C C . SER A 1 86 ? 21.267 15.082 -26.456 1.00 93.69 86 SER A C 1
ATOM 652 O O . SER A 1 86 ? 21.284 15.813 -25.471 1.00 93.69 86 SER A O 1
ATOM 654 N N . LEU A 1 87 ? 21.537 15.524 -27.687 1.00 94.31 87 LEU A N 1
ATOM 655 C CA . LEU A 1 87 ? 21.823 16.928 -28.003 1.00 94.31 87 LEU A CA 1
ATOM 656 C C . LEU A 1 87 ? 20.554 17.786 -28.123 1.00 94.31 87 LEU A C 1
ATOM 658 O O . LEU A 1 87 ? 20.637 19.0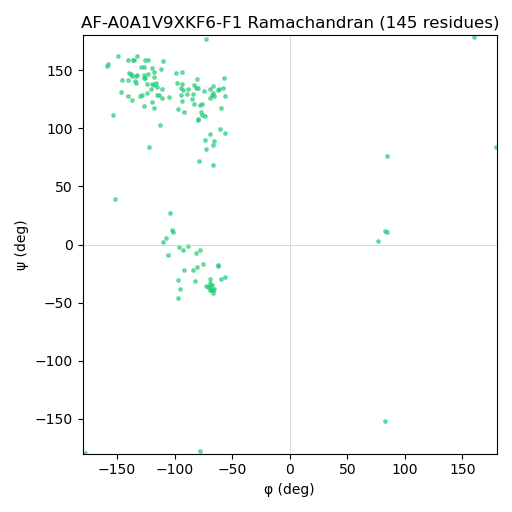08 -28.051 1.00 94.31 87 LEU A O 1
ATOM 662 N N . SER A 1 88 ? 19.391 17.162 -28.334 1.00 92.62 88 SER A N 1
ATOM 663 C CA . SER A 1 88 ? 18.103 17.854 -28.461 1.00 92.62 88 SER A CA 1
ATOM 664 C C . SER A 1 88 ? 17.364 17.978 -27.129 1.00 92.62 88 SER A C 1
ATOM 666 O O . SER A 1 88 ? 16.518 18.858 -26.976 1.00 92.62 88 SER A O 1
ATOM 668 N N . ALA A 1 89 ? 17.673 17.117 -26.156 1.00 88.88 89 ALA A N 1
ATOM 669 C CA . ALA A 1 89 ? 17.083 17.196 -24.829 1.00 88.88 89 ALA A CA 1
ATOM 670 C C . ALA A 1 89 ? 17.689 18.378 -24.039 1.00 88.88 89 ALA A C 1
ATOM 672 O O . ALA A 1 89 ? 18.914 18.467 -23.943 1.00 88.88 89 ALA A O 1
ATOM 673 N N . PRO A 1 90 ? 16.881 19.240 -23.384 1.00 89.00 90 PRO A N 1
ATOM 674 C CA . PRO A 1 90 ? 17.378 20.406 -22.637 1.00 89.00 90 PRO A CA 1
ATOM 675 C C . PRO A 1 90 ? 18.405 20.081 -21.543 1.00 89.00 90 PRO A C 1
ATOM 677 O O . PRO A 1 90 ? 19.240 20.907 -21.196 1.00 89.00 90 PRO A O 1
ATOM 680 N N . HIS A 1 91 ? 18.328 18.873 -20.986 1.00 87.94 91 HIS A N 1
ATOM 681 C CA . HIS A 1 91 ? 19.192 18.377 -19.917 1.00 87.94 91 HIS A CA 1
ATOM 682 C C . HIS A 1 91 ? 20.297 17.436 -20.422 1.00 87.94 91 HIS A C 1
ATOM 684 O O . HIS A 1 91 ? 20.945 16.777 -19.614 1.00 87.94 91 HIS A O 1
ATOM 690 N N . GLY A 1 92 ? 20.508 17.342 -21.739 1.00 92.44 92 GLY A N 1
ATOM 691 C CA . GLY A 1 92 ? 21.590 16.554 -22.337 1.00 92.44 92 GLY A CA 1
ATOM 692 C C . GLY A 1 92 ? 21.357 15.040 -22.370 1.00 92.44 92 GLY A C 1
ATOM 693 O O . GLY A 1 92 ? 22.232 14.296 -22.809 1.00 92.44 92 GLY A O 1
ATOM 694 N N . PHE A 1 93 ? 20.193 14.566 -21.916 1.00 92.12 93 PHE A N 1
ATOM 695 C CA . PHE A 1 93 ? 19.844 13.147 -21.867 1.00 92.12 93 PHE A CA 1
ATOM 696 C C . PHE A 1 93 ? 18.388 12.929 -22.258 1.00 92.12 93 PHE A C 1
ATOM 698 O O . PHE A 1 93 ? 17.518 13.693 -21.861 1.00 92.12 93 PHE A O 1
ATOM 705 N N . HIS A 1 94 ? 18.118 11.857 -22.988 1.00 90.31 94 HIS A N 1
ATOM 706 C CA . HIS A 1 94 ? 16.781 11.301 -23.145 1.00 90.31 94 HIS A CA 1
ATOM 707 C C . HIS A 1 94 ? 16.596 10.194 -22.105 1.00 90.31 94 HIS A C 1
ATOM 709 O O . HIS A 1 94 ? 17.462 9.328 -21.961 1.00 90.31 94 HIS A O 1
ATOM 715 N N . LYS A 1 95 ? 15.504 10.262 -21.342 1.00 89.75 95 LYS A N 1
ATOM 716 C CA . LYS A 1 95 ? 15.224 9.364 -20.216 1.00 89.75 95 LYS A CA 1
ATOM 717 C C . LYS A 1 95 ? 13.926 8.614 -20.478 1.00 89.75 95 LYS A C 1
ATOM 719 O O . LYS A 1 95 ? 12.878 9.236 -20.620 1.00 89.75 95 LYS A O 1
ATOM 724 N N . GLU A 1 96 ? 13.998 7.292 -20.470 1.00 91.25 96 GLU A N 1
ATOM 725 C CA . GLU A 1 96 ? 12.847 6.395 -20.529 1.00 91.25 96 GLU A CA 1
ATOM 726 C C . GLU A 1 96 ? 12.758 5.672 -19.191 1.00 91.25 96 GLU A C 1
ATOM 728 O O . GLU A 1 96 ? 13.553 4.788 -18.887 1.00 91.25 96 GLU A O 1
ATOM 733 N N . CYS A 1 97 ? 11.833 6.115 -18.346 1.00 93.19 97 CYS A N 1
ATOM 734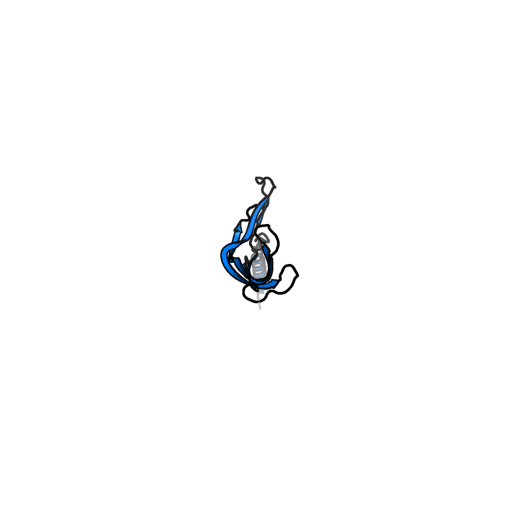 C CA . CYS A 1 97 ? 11.666 5.608 -16.991 1.00 93.19 97 CYS A CA 1
ATOM 735 C C . CYS A 1 97 ? 10.364 4.825 -16.904 1.00 93.19 97 CYS A C 1
ATOM 737 O O . CYS A 1 97 ? 9.327 5.328 -17.338 1.00 93.19 97 CYS A O 1
ATOM 739 N N . ASN A 1 98 ? 10.412 3.646 -16.286 1.00 95.31 98 ASN A N 1
ATOM 740 C CA . ASN A 1 98 ? 9.234 2.860 -15.942 1.00 95.31 98 ASN A CA 1
ATOM 741 C C . ASN A 1 98 ? 9.211 2.547 -14.437 1.00 95.31 98 ASN A C 1
ATOM 743 O O . ASN A 1 98 ? 10.232 2.186 -13.855 1.00 95.31 98 ASN A O 1
ATOM 747 N N . CYS A 1 99 ? 8.037 2.642 -13.809 1.00 96.19 99 CYS A N 1
ATOM 748 C CA . CYS A 1 99 ? 7.806 2.268 -12.410 1.00 96.19 99 CYS A CA 1
ATOM 749 C C . CYS A 1 99 ? 6.783 1.136 -12.307 1.00 96.19 99 CYS A C 1
ATOM 751 O O . CYS A 1 99 ? 5.799 1.127 -13.045 1.00 96.19 99 CYS A O 1
ATOM 753 N N . CYS A 1 100 ? 6.974 0.233 -11.341 1.00 97.25 100 CYS A N 1
ATOM 754 C CA . CYS A 1 100 ? 5.966 -0.761 -10.980 1.00 97.25 100 CYS A CA 1
ATOM 755 C C . CYS A 1 100 ? 4.848 -0.045 -10.214 1.00 97.25 100 CYS A C 1
ATOM 757 O O . CYS A 1 100 ? 5.081 0.457 -9.114 1.00 97.25 100 CYS A O 1
ATOM 759 N N . ARG A 1 101 ? 3.667 0.071 -10.824 1.00 96.56 101 ARG A N 1
ATOM 760 C CA . ARG A 1 101 ? 2.520 0.812 -10.283 1.00 96.56 101 ARG A CA 1
ATOM 761 C C . ARG A 1 101 ? 1.237 0.006 -10.375 1.00 96.56 101 ARG A C 1
ATOM 763 O O . ARG A 1 101 ? 1.132 -0.951 -11.141 1.00 96.56 101 ARG A O 1
ATOM 770 N N . GLU A 1 102 ? 0.262 0.440 -9.594 1.00 97.19 102 GLU A N 1
ATOM 771 C CA . GLU A 1 102 ? -1.086 -0.098 -9.556 1.00 97.19 102 GLU A CA 1
ATOM 772 C C . GLU A 1 102 ? -1.788 0.086 -10.908 1.00 97.19 102 GLU A C 1
ATOM 774 O O . GLU A 1 102 ? -1.786 1.176 -11.481 1.00 97.19 102 GLU A O 1
ATOM 779 N N . THR A 1 103 ? -2.432 -0.967 -11.408 1.00 95.25 103 THR A N 1
ATOM 780 C CA . THR A 1 103 ? -3.296 -0.895 -12.601 1.00 95.25 103 THR A CA 1
ATOM 781 C C . THR A 1 103 ? -4.758 -0.710 -12.233 1.00 95.25 103 THR A C 1
ATOM 783 O O . THR A 1 103 ? -5.492 0.025 -12.893 1.00 95.25 103 THR A O 1
ATOM 786 N N . HIS A 1 104 ? -5.179 -1.370 -11.157 1.00 95.12 104 HIS A N 1
ATOM 787 C CA . HIS A 1 104 ? -6.548 -1.382 -10.675 1.00 95.12 104 HIS A CA 1
ATOM 788 C C . HIS A 1 104 ? -6.563 -1.287 -9.153 1.00 95.12 104 HIS A C 1
ATOM 790 O O . HIS A 1 104 ? -5.668 -1.791 -8.475 1.00 95.12 104 HIS A O 1
ATOM 796 N N . MET A 1 105 ? -7.605 -0.641 -8.633 1.00 97.06 105 MET A N 1
ATOM 797 C CA . MET A 1 105 ? -7.839 -0.471 -7.204 1.00 97.06 105 MET A CA 1
ATOM 798 C C . MET A 1 105 ? -9.165 -1.129 -6.835 1.00 97.06 105 MET A C 1
ATOM 800 O O . MET A 1 105 ? -10.162 -0.958 -7.536 1.00 97.06 105 MET A O 1
ATOM 804 N N . GLU A 1 106 ? -9.186 -1.824 -5.707 1.00 96.25 106 GLU A N 1
ATOM 805 C CA . GLU A 1 106 ? -10.350 -2.505 -5.156 1.00 96.25 106 GLU A CA 1
ATOM 806 C C . GLU A 1 106 ? -10.641 -2.002 -3.738 1.00 96.25 106 GLU A C 1
ATOM 808 O O . GLU A 1 106 ? -9.736 -1.620 -2.992 1.00 96.25 106 GLU A O 1
ATOM 813 N N . ARG A 1 107 ? -11.924 -1.966 -3.375 1.00 96.88 107 ARG A N 1
ATOM 814 C CA . ARG A 1 107 ? -12.380 -1.597 -2.032 1.00 96.88 107 ARG A CA 1
ATOM 815 C C . ARG A 1 107 ? -12.322 -2.825 -1.129 1.00 96.88 107 ARG A C 1
ATOM 817 O O . ARG A 1 107 ? -12.871 -3.865 -1.473 1.00 96.88 107 ARG A O 1
ATOM 824 N N . ARG A 1 108 ? -11.696 -2.695 0.036 1.00 95.25 108 ARG A N 1
ATOM 825 C CA . ARG A 1 108 ? -11.552 -3.762 1.025 1.00 95.25 108 ARG A CA 1
ATOM 826 C C . ARG A 1 108 ? -12.058 -3.288 2.379 1.00 95.25 108 ARG A C 1
ATOM 828 O O . ARG A 1 108 ? -11.523 -2.332 2.935 1.00 95.25 108 ARG A O 1
ATOM 835 N N . GLY A 1 109 ? -13.071 -3.976 2.899 1.00 95.50 109 GLY A N 1
ATOM 836 C CA . GLY A 1 109 ? -13.560 -3.775 4.260 1.00 95.50 109 GLY A CA 1
ATOM 837 C C . GLY A 1 109 ? -12.540 -4.270 5.286 1.00 95.50 109 GLY A C 1
ATOM 838 O O . GLY A 1 109 ? -11.983 -5.359 5.140 1.00 95.50 109 GLY A O 1
ATOM 839 N N . VAL A 1 110 ? -12.286 -3.462 6.307 1.00 96.56 110 VAL A N 1
ATOM 840 C CA . VAL A 1 110 ? -11.379 -3.745 7.420 1.00 96.56 110 VAL A CA 1
ATOM 841 C C . VAL A 1 110 ? -12.081 -3.379 8.716 1.00 96.56 110 VAL A C 1
ATOM 843 O O . VAL A 1 110 ? -12.730 -2.342 8.793 1.00 96.56 110 VAL A O 1
ATOM 846 N N . VAL A 1 111 ? -11.923 -4.208 9.743 1.00 96.06 111 VAL A N 1
ATOM 847 C CA . VAL A 1 111 ? -12.458 -3.938 11.080 1.00 96.06 111 VAL A CA 1
ATOM 848 C C . VAL A 1 111 ? -11.298 -3.668 12.027 1.00 96.06 111 VAL A C 1
ATOM 850 O O . VAL A 1 111 ? -10.374 -4.475 12.121 1.00 96.06 111 VAL A O 1
ATOM 853 N N . LEU A 1 112 ? -11.343 -2.528 12.711 1.00 97.12 112 LEU A N 1
ATOM 854 C CA . LEU A 1 112 ? -10.475 -2.214 13.842 1.00 97.12 112 LEU A CA 1
ATOM 855 C C . LEU A 1 112 ? -11.211 -2.620 15.120 1.00 97.12 112 LEU A C 1
ATOM 857 O O . LEU A 1 112 ? -12.341 -2.186 15.328 1.00 97.12 112 LEU A O 1
ATOM 861 N N . ASP A 1 113 ? -10.612 -3.476 15.943 1.00 95.62 113 ASP A N 1
ATOM 862 C CA . ASP A 1 113 ? -11.263 -4.162 17.074 1.00 95.62 113 ASP A CA 1
ATOM 863 C C . ASP A 1 113 ? -10.795 -3.674 18.459 1.00 95.62 113 ASP A C 1
ATOM 865 O O . ASP A 1 113 ? -11.207 -4.188 19.510 1.00 95.62 113 ASP A O 1
ATOM 869 N N . GLN A 1 114 ? -9.911 -2.679 18.465 1.00 97.00 114 GLN A N 1
ATOM 870 C CA . GLN A 1 114 ? -9.341 -2.079 19.661 1.00 97.00 114 GLN A CA 1
ATOM 871 C C . GLN A 1 114 ? -9.652 -0.589 19.665 1.00 97.00 114 GLN A C 1
ATOM 873 O O . GLN A 1 114 ? -8.852 0.221 19.216 1.00 97.00 114 GLN A O 1
ATOM 878 N N . CYS A 1 115 ? -10.842 -0.236 20.148 1.00 97.75 115 CYS A N 1
ATOM 879 C CA . CYS A 1 115 ? -11.248 1.153 20.330 1.00 97.75 115 CYS A CA 1
ATOM 880 C C . CYS A 1 115 ? -11.057 1.615 21.776 1.00 97.75 115 CYS A C 1
ATOM 882 O O . CYS A 1 115 ? -11.406 0.895 22.715 1.00 97.75 115 CYS A O 1
ATOM 884 N N . TYR A 1 116 ? -10.569 2.840 21.935 1.00 97.50 116 TYR A N 1
ATOM 885 C CA . TYR A 1 116 ? -10.326 3.504 23.210 1.00 97.50 116 TYR A CA 1
ATOM 886 C C . TYR A 1 116 ? -11.028 4.857 23.241 1.00 97.50 116 TYR A C 1
ATOM 888 O O . TYR A 1 116 ? -11.143 5.523 22.209 1.00 97.50 116 TYR A O 1
ATOM 896 N N . ASP A 1 117 ? -11.510 5.251 24.414 1.00 95.88 117 ASP A N 1
ATOM 897 C CA . ASP A 1 117 ? -12.098 6.568 24.640 1.00 95.88 117 ASP A CA 1
ATOM 898 C C . ASP A 1 117 ? -11.019 7.660 24.788 1.00 95.88 117 ASP A C 1
ATOM 900 O O . ASP A 1 117 ? -9.815 7.406 24.704 1.00 95.88 117 ASP A O 1
ATOM 904 N N . VAL A 1 118 ? -11.452 8.896 25.039 1.00 94.94 118 VAL A N 1
ATOM 905 C CA . VAL A 1 118 ? -10.563 10.050 25.268 1.00 94.94 118 VAL A CA 1
ATOM 906 C C . VAL A 1 118 ? -9.666 9.921 26.505 1.00 94.94 118 VAL A C 1
ATOM 908 O O . VAL A 1 118 ? -8.672 10.636 26.615 1.00 94.94 118 VAL A O 1
ATOM 911 N N . ASN A 1 119 ? -10.004 9.028 27.436 1.00 94.81 119 ASN A N 1
ATOM 912 C CA . ASN A 1 119 ? -9.223 8.750 28.639 1.00 94.81 119 ASN A CA 1
ATOM 913 C C . ASN A 1 119 ? -8.236 7.588 28.426 1.00 94.81 119 ASN A C 1
ATOM 915 O O . ASN A 1 119 ? -7.430 7.300 29.311 1.00 94.81 119 ASN A O 1
ATOM 919 N N . GLY A 1 120 ? -8.280 6.932 27.261 1.00 94.62 120 GLY A N 1
ATOM 920 C CA . GLY A 1 120 ? -7.489 5.747 26.940 1.00 94.62 120 GLY A CA 1
ATOM 921 C C . GLY A 1 120 ? -8.087 4.439 27.468 1.00 94.62 120 GLY A C 1
ATOM 922 O O . GLY A 1 120 ? -7.410 3.411 27.459 1.00 94.62 120 GLY A O 1
ATOM 923 N N . GLU A 1 121 ? -9.337 4.441 27.932 1.00 96.50 121 GLU A N 1
ATOM 924 C CA . GLU A 1 121 ? -10.024 3.235 28.386 1.00 96.50 121 GLU A CA 1
ATOM 925 C C . GLU A 1 121 ? -10.624 2.470 27.205 1.00 96.50 121 GLU A C 1
ATOM 927 O O . GLU A 1 121 ? -11.218 3.044 26.291 1.00 96.50 121 GLU A O 1
ATOM 932 N N . ARG A 1 122 ? -10.485 1.140 27.219 1.00 96.00 122 ARG A N 1
ATOM 933 C CA . ARG A 1 122 ? -10.994 0.289 26.140 1.00 96.00 122 ARG A CA 1
ATOM 934 C C . ARG A 1 122 ? -12.522 0.271 26.134 1.00 96.00 122 ARG A C 1
ATOM 936 O O . ARG A 1 122 ? -13.154 -0.125 27.113 1.00 96.00 122 ARG A O 1
ATOM 943 N N . ILE A 1 123 ? -13.107 0.594 24.986 1.00 96.25 123 ILE A N 1
ATOM 944 C CA . ILE A 1 123 ? -14.554 0.601 24.771 1.00 96.25 123 ILE A CA 1
ATOM 945 C C . ILE A 1 123 ? -15.035 -0.827 24.477 1.00 96.25 123 ILE A C 1
ATOM 947 O O . ILE A 1 123 ? -14.439 -1.555 23.682 1.00 96.25 123 ILE A O 1
ATOM 951 N N . LEU A 1 124 ? -16.136 -1.239 25.110 1.00 94.00 124 LEU A N 1
ATOM 952 C CA . LEU A 1 124 ? -16.774 -2.542 24.896 1.00 94.00 124 LEU A CA 1
ATOM 953 C C . LEU A 1 124 ? -18.120 -2.391 24.172 1.00 94.00 124 LEU A C 1
ATOM 955 O O . LEU A 1 124 ? -18.763 -1.344 24.217 1.00 94.00 124 LEU A O 1
ATOM 959 N N . GLY A 1 125 ? -18.577 -3.470 23.532 1.00 91.50 125 GLY A N 1
ATOM 960 C CA . GLY A 1 125 ? -19.864 -3.501 22.835 1.00 91.50 125 GLY A CA 1
ATOM 961 C C . GLY A 1 125 ? -19.796 -2.919 21.415 1.00 91.50 125 GLY A C 1
ATOM 962 O O . GLY A 1 125 ? -18.742 -2.989 20.786 1.00 91.50 125 GLY A O 1
ATOM 963 N N . PRO A 1 126 ? -20.901 -2.360 20.885 1.00 89.69 126 PRO A N 1
ATOM 964 C CA . PRO A 1 126 ? -20.983 -1.913 19.488 1.00 89.69 126 PRO A CA 1
ATOM 965 C C . PRO A 1 126 ? -19.961 -0.835 19.100 1.00 89.69 126 PRO A C 1
ATOM 967 O O . PRO A 1 126 ? -19.530 -0.781 17.956 1.00 89.69 126 PRO A O 1
ATOM 970 N N . LEU A 1 127 ? -19.550 0.003 20.058 1.00 92.31 127 LEU A N 1
ATOM 971 C CA . LEU A 1 127 ? -18.543 1.055 19.865 1.00 92.31 127 LEU A CA 1
ATOM 972 C C . LEU A 1 127 ? -17.105 0.564 20.113 1.00 92.31 127 LEU A C 1
ATOM 974 O O . LEU A 1 127 ? -16.155 1.332 19.972 1.00 92.31 127 LEU A O 1
ATOM 978 N N . GLY A 1 128 ? -16.929 -0.707 20.480 1.00 95.38 128 GLY A N 1
ATOM 979 C CA . GLY A 1 128 ? -15.618 -1.330 20.670 1.00 95.38 128 GLY A CA 1
ATOM 980 C C . GLY A 1 128 ? -14.924 -1.721 19.364 1.00 95.38 128 GLY A C 1
ATOM 981 O O . GLY A 1 128 ? -13.784 -2.173 19.404 1.00 95.38 128 GLY A O 1
ATOM 982 N N . ALA A 1 129 ? -15.600 -1.555 18.223 1.00 95.25 129 ALA A N 1
ATOM 983 C CA . ALA A 1 129 ? -15.053 -1.808 16.899 1.00 95.25 129 ALA A CA 1
ATOM 984 C C . ALA A 1 129 ? -15.414 -0.686 15.912 1.00 95.25 129 ALA A C 1
ATOM 986 O O . ALA A 1 129 ? -16.378 0.064 16.108 1.00 95.25 129 ALA A O 1
ATOM 987 N N . MET A 1 130 ? -14.634 -0.572 14.841 1.00 95.38 130 MET A N 1
ATOM 988 C CA . MET A 1 130 ? -14.837 0.390 13.763 1.00 95.38 130 MET A CA 1
ATOM 989 C C . MET A 1 130 ? -14.613 -0.285 12.415 1.00 95.38 130 MET A C 1
ATOM 991 O O . MET A 1 130 ? -13.547 -0.841 12.158 1.00 95.38 130 MET A O 1
ATOM 995 N N . GLU A 1 131 ? -15.615 -0.210 11.543 1.00 95.81 131 GLU A N 1
ATOM 996 C CA . GLU A 1 131 ? -15.503 -0.678 10.164 1.00 95.81 131 GLU A CA 1
ATOM 997 C C . GLU A 1 131 ? -14.971 0.438 9.267 1.00 95.81 131 GLU A C 1
ATOM 999 O O . GLU A 1 131 ? -15.422 1.583 9.315 1.00 95.81 131 GLU A O 1
ATOM 1004 N N . LEU A 1 132 ? -13.998 0.090 8.437 1.00 95.44 132 LEU A N 1
ATOM 1005 C CA . LEU A 1 132 ? -13.317 0.968 7.505 1.00 95.44 132 LEU A CA 1
ATOM 1006 C C . LEU A 1 132 ? -13.308 0.338 6.122 1.00 95.44 132 LEU A C 1
ATOM 1008 O O . LEU A 1 132 ? -13.275 -0.880 5.975 1.00 95.44 132 LEU A O 1
ATOM 1012 N N . GLU A 1 133 ? -13.248 1.178 5.099 1.00 96.94 133 GLU A N 1
ATOM 1013 C CA . GLU A 1 133 ? -13.047 0.730 3.730 1.00 96.94 133 GLU A CA 1
ATOM 1014 C C . GLU A 1 133 ? -11.735 1.304 3.196 1.00 96.94 133 GLU A C 1
ATOM 1016 O O . GLU A 1 133 ? -11.554 2.520 3.102 1.00 96.94 133 GLU A O 1
ATOM 1021 N N . LEU A 1 134 ? -10.801 0.418 2.865 1.00 95.88 134 LEU A N 1
ATOM 1022 C CA . LEU A 1 134 ? -9.522 0.770 2.264 1.00 95.88 134 LEU A CA 1
ATOM 1023 C C . LEU A 1 134 ? -9.587 0.571 0.754 1.00 95.88 134 LEU A C 1
ATOM 1025 O O . LEU A 1 134 ? -10.230 -0.356 0.270 1.00 95.88 134 LEU A O 1
ATOM 1029 N N . LYS A 1 135 ? -8.865 1.399 -0.001 1.00 96.75 135 LYS A N 1
ATOM 1030 C CA . LYS A 1 135 ? -8.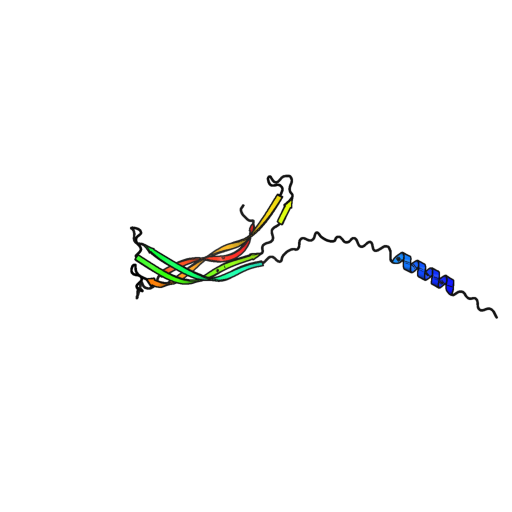596 1.136 -1.418 1.00 96.75 135 LYS A CA 1
ATOM 1031 C C . LYS A 1 135 ? -7.227 0.489 -1.542 1.00 96.75 135 LYS A C 1
ATOM 1033 O O . LYS A 1 135 ? -6.230 1.120 -1.203 1.00 96.75 135 LYS A O 1
ATOM 1038 N N . VAL A 1 136 ? -7.188 -0.745 -2.028 1.00 97.12 136 VAL A N 1
ATOM 1039 C CA . VAL A 1 136 ? -5.959 -1.530 -2.193 1.00 97.12 136 VAL A CA 1
ATOM 1040 C C . VAL A 1 136 ? -5.747 -1.895 -3.665 1.00 97.12 136 VAL A C 1
ATOM 1042 O O . VAL A 1 136 ? -6.727 -2.016 -4.399 1.00 97.12 136 VAL A O 1
ATOM 1045 N N . PRO A 1 137 ? -4.504 -2.082 -4.128 1.00 97.62 137 PRO A N 1
ATOM 1046 C CA . PRO A 1 137 ? -4.227 -2.522 -5.490 1.00 97.62 137 PRO A CA 1
ATOM 1047 C C . PRO A 1 137 ? -4.718 -3.952 -5.733 1.00 97.62 137 PRO A C 1
ATOM 1049 O O . PRO A 1 137 ? -4.462 -4.840 -4.917 1.00 97.62 137 PRO A O 1
ATOM 1052 N N . SER A 1 138 ? -5.357 -4.192 -6.876 1.00 96.00 138 SER A N 1
ATOM 1053 C CA . SER A 1 138 ? -5.711 -5.539 -7.353 1.00 96.00 138 SER A CA 1
ATOM 1054 C C . SER A 1 138 ? -4.835 -6.020 -8.515 1.00 96.00 138 SER A C 1
ATOM 1056 O O . SER A 1 138 ? -4.862 -7.198 -8.864 1.00 96.00 138 SER A O 1
ATOM 1058 N N . GLY A 1 139 ? -4.006 -5.141 -9.084 1.00 96.56 139 GLY A N 1
ATOM 1059 C CA . GLY A 1 139 ? -3.035 -5.486 -10.120 1.00 96.56 139 GLY A CA 1
ATOM 1060 C C . GLY A 1 139 ? -1.893 -4.478 -10.196 1.00 96.56 139 GLY A C 1
ATOM 1061 O O . GLY A 1 139 ? -2.055 -3.323 -9.800 1.00 96.56 139 GLY A O 1
ATOM 1062 N N . CYS A 1 140 ? -0.743 -4.928 -10.703 1.00 97.75 140 CYS A N 1
ATOM 1063 C CA . CYS A 1 140 ? 0.483 -4.138 -10.817 1.00 97.75 140 CYS A CA 1
ATOM 1064 C C . CYS A 1 140 ? 1.116 -4.333 -12.198 1.00 97.75 140 CYS A C 1
ATOM 1066 O O . CYS A 1 140 ? 1.126 -5.449 -12.716 1.00 97.75 140 CYS A O 1
ATOM 1068 N N . THR A 1 141 ? 1.650 -3.267 -12.792 1.00 97.00 141 THR A N 1
ATOM 1069 C CA . THR A 1 141 ? 2.416 -3.341 -14.043 1.00 97.00 141 THR A CA 1
ATOM 1070 C C . THR A 1 141 ? 3.489 -2.259 -14.110 1.0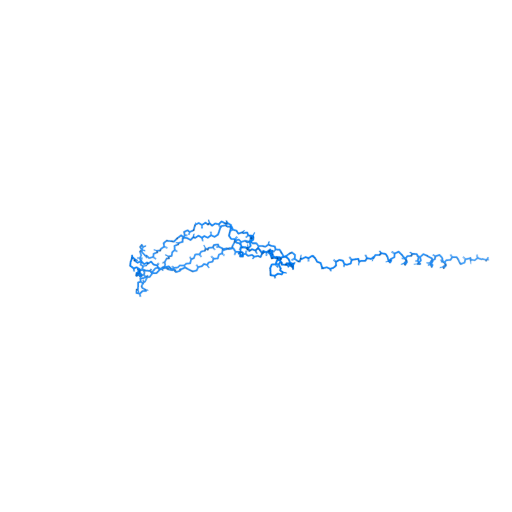0 97.00 141 THR A C 1
ATOM 1072 O O . THR A 1 141 ? 3.434 -1.263 -13.387 1.00 97.00 141 THR A O 1
ATOM 1075 N N . CYS A 1 142 ? 4.466 -2.441 -14.995 1.00 96.88 142 CYS A N 1
ATOM 1076 C CA . CYS A 1 142 ? 5.438 -1.401 -15.304 1.00 96.88 142 CYS A CA 1
ATOM 1077 C C . CYS A 1 142 ? 4.809 -0.369 -16.242 1.00 96.88 142 CYS A C 1
ATOM 1079 O O . CYS A 1 142 ? 4.390 -0.704 -17.349 1.00 96.88 142 CYS A O 1
ATOM 1081 N N . VAL A 1 143 ? 4.758 0.885 -15.800 1.00 95.44 143 VAL A N 1
ATOM 1082 C CA . VAL A 1 143 ? 4.218 2.015 -16.569 1.00 95.44 143 VAL A CA 1
ATOM 1083 C C . VAL A 1 143 ? 5.236 3.141 -16.650 1.00 95.44 143 VAL A C 1
ATOM 1085 O O . VAL A 1 143 ? 6.044 3.309 -15.734 1.00 95.44 143 VAL A O 1
ATOM 1088 N N . SER A 1 144 ? 5.164 3.944 -17.712 1.00 94.56 144 SER A N 1
ATOM 1089 C CA . SER A 1 144 ? 6.036 5.104 -17.889 1.00 94.56 144 SER A CA 1
ATOM 1090 C C . SER A 1 144 ? 5.903 6.086 -16.725 1.00 94.56 144 SER A C 1
ATOM 1092 O O . SER A 1 144 ? 4.791 6.434 -16.316 1.00 94.56 144 SER A O 1
ATOM 1094 N N . CYS A 1 145 ? 7.032 6.570 -16.221 1.00 93.19 145 CYS A N 1
ATOM 1095 C CA . CYS A 1 145 ? 7.074 7.579 -15.172 1.00 93.19 145 CYS A CA 1
ATOM 1096 C C . CYS A 1 145 ? 6.501 8.904 -15.693 1.00 93.19 145 CYS A C 1
ATOM 1098 O O . CYS A 1 145 ? 6.955 9.424 -16.711 1.00 93.19 145 CYS A O 1
ATOM 1100 N N . THR A 1 146 ? 5.538 9.481 -14.978 1.00 82.19 146 THR A N 1
ATOM 1101 C CA . THR A 1 146 ? 5.151 10.884 -15.163 1.00 82.19 146 THR A CA 1
ATOM 1102 C C . THR A 1 146 ? 6.168 11.750 -14.420 1.00 82.19 146 THR A C 1
ATOM 1104 O O . THR A 1 146 ? 6.201 11.711 -13.187 1.00 82.19 146 THR A O 1
ATOM 1107 N N . LEU A 1 147 ? 7.027 12.445 -15.168 1.00 59.72 147 LEU A N 1
ATOM 1108 C CA . LEU A 1 147 ? 8.004 13.416 -14.659 1.00 59.72 147 LEU A CA 1
ATOM 1109 C C . LEU A 1 147 ? 7.403 14.820 -14.599 1.00 59.72 147 LEU A C 1
ATOM 1111 O O . LEU A 1 147 ? 6.656 15.169 -15.541 1.00 59.72 147 LEU A O 1
#

Organism: NCBI:txid418985

pLDDT: mean 84.62, std 17.53, range [44.12, 97.88]

Secondary structure (DSSP, 8-state):
------SHHHHHHHHHHHHHHTT--------S-S---PPPEEEEEEEEEEEEEEEE-TTS-EEEEEEEEEEEEEEEEE---EEEE-SSSTTSEEEE-EEEEEEEEEEEEEEE-EEEETTSPBP-GGGG-EEEEEEEEEEEEEEE---

Radius of gyration: 36.41 Å; Cα contacts (8 Å, |Δi|>4): 248; chains: 1; bounding box: 90×72×83 Å

Foldseek 3Di:
DDDDPPPPVVVVVVVVVVVVVPPPPPPPPPDDDPDPPPPWDKWKDKDKDKDKDFDADPVRHTFKIFIDIDIAIDIDTDDDKDWDADPPDPVRIDIWDKDWDAPDKDKDKDKGQFMAGPVRHQDDDPRNMDIDIDIGGPTIDIDTDDD

Sequence (147 aa):
MARRTLAPLLLVLLALAFISVLSTGGVEANFLNEPFAMEQTCHSIQTKIHINREENDDFGNPLRSCEGSAEVTKCEGTCNSHVQPSLSAPHGFHKECNCCRETHMERRGVVLDQCYDVNGERILGPLGAMELELKVPSGCTCVSCTL

InterPro domains:
  IPR034441 Bursicon subunit beta [PTHR41151] (37-146)

Mean predicted aligned error: 13.36 Å